Protein AF-A0A926Y6C8-F1 (afdb_monomer)

Foldseek 3Di:
DDDDDDPDDDPVVVVVVVVVVVPPDDDDDDDDDDDDDDDDPDPDPPVPDDPDPPDPPDDPVDDDDDDDDPPVVVVVVVVVQVVVCVVVVDPDTDDPVNVVVVVVVVVVVVVVVVD

Sequence (115 aa):
MTPKKDDKPSMFKSLLSQARSKDKEPQEEFTQEAAQPEGTLSDTVEHRKPGRPRGRRSNPDYTQISAYIPLDLLLEVQSELLNERKSKRQRRSTDVSSLVEQLLQKWVNERNTQE

Mean predicted aligned error: 19.03 Å

Secondary structure (DSSP, 8-state):
--PPPP-PPPHHHHHHHHHHTT--PPP------------------------S---TT--TT---------HHHHHHHHHHHHHHHHHHT-SSPPPHHHHHHHHHHHHHHHHHTT-

Structure (mmCIF, N/CA/C/O backbone):
data_AF-A0A926Y6C8-F1
#
_entry.id   AF-A0A926Y6C8-F1
#
loop_
_atom_site.group_PDB
_atom_site.id
_atom_site.type_symbol
_atom_site.label_atom_id
_atom_site.label_alt_id
_atom_site.label_comp_id
_atom_site.label_asym_id
_atom_site.label_entity_id
_atom_site.label_seq_id
_atom_site.pdbx_PDB_ins_code
_atom_site.Cartn_x
_atom_site.Cartn_y
_atom_site.Cartn_z
_atom_site.occupancy
_atom_site.B_iso_or_equiv
_atom_site.auth_seq_id
_atom_site.auth_comp_id
_atom_site.auth_asym_id
_atom_site.auth_atom_id
_atom_site.pdbx_PDB_model_num
ATOM 1 N N . MET A 1 1 ? -42.389 25.971 49.841 1.00 42.06 1 MET A N 1
ATOM 2 C CA . MET A 1 1 ? -42.812 25.550 48.488 1.00 42.06 1 MET A CA 1
ATOM 3 C C . MET A 1 1 ? -41.864 26.166 47.471 1.00 42.06 1 MET A C 1
ATOM 5 O O . MET A 1 1 ? -41.854 27.382 47.355 1.00 42.06 1 MET A O 1
ATOM 9 N N . THR A 1 2 ? -41.049 25.374 46.776 1.00 48.94 2 THR A N 1
ATOM 10 C CA . THR A 1 2 ? -40.259 25.839 45.620 1.00 48.94 2 THR A CA 1
ATOM 11 C C . THR A 1 2 ? -40.819 25.192 44.347 1.00 48.94 2 THR A C 1
ATOM 13 O O . THR A 1 2 ? -41.106 23.992 44.365 1.00 48.94 2 THR A O 1
ATOM 16 N N . PRO A 1 3 ? -41.052 25.952 43.260 1.00 53.72 3 PRO A N 1
ATOM 17 C CA . PRO A 1 3 ? -41.628 25.398 42.037 1.00 53.72 3 PRO A CA 1
ATOM 18 C C . PRO A 1 3 ? -40.598 24.565 41.253 1.00 53.72 3 PRO A C 1
ATOM 20 O O . PRO A 1 3 ? -39.416 24.906 41.186 1.00 53.72 3 PRO A O 1
ATOM 23 N N . LYS A 1 4 ? -41.070 23.451 40.676 1.00 54.47 4 LYS A N 1
ATOM 24 C CA . LYS A 1 4 ? -40.312 22.532 39.812 1.00 54.47 4 LYS A CA 1
ATOM 25 C C . LYS A 1 4 ? -39.909 23.242 38.512 1.00 54.47 4 LYS A C 1
ATOM 27 O O . LYS A 1 4 ? -40.733 23.908 37.901 1.00 54.47 4 LYS A O 1
ATOM 32 N N . LYS A 1 5 ? -38.645 23.085 38.099 1.00 56.75 5 LYS A N 1
ATOM 33 C CA . LYS A 1 5 ? -38.139 23.515 36.785 1.00 56.75 5 LYS A CA 1
ATOM 34 C C . LYS A 1 5 ? -38.767 22.647 35.695 1.00 56.75 5 LYS A C 1
ATOM 36 O O . LYS A 1 5 ? -38.645 21.429 35.753 1.00 56.75 5 LYS A O 1
ATOM 41 N N . ASP A 1 6 ? -39.388 23.289 34.714 1.00 60.12 6 ASP A N 1
ATOM 42 C CA . ASP A 1 6 ? -39.934 22.639 33.527 1.00 60.12 6 ASP A CA 1
ATOM 43 C C . ASP A 1 6 ? -38.819 22.017 32.668 1.00 60.12 6 ASP A C 1
ATOM 45 O O . ASP A 1 6 ? -37.900 22.705 32.208 1.00 60.12 6 ASP A O 1
ATOM 49 N N . ASP A 1 7 ? -38.927 20.706 32.441 1.00 64.69 7 ASP A N 1
ATOM 50 C CA . ASP A 1 7 ? -38.105 19.918 31.522 1.00 64.69 7 ASP A CA 1
ATOM 51 C C . ASP A 1 7 ? -38.395 20.329 30.071 1.00 64.69 7 ASP A C 1
ATOM 53 O O . ASP A 1 7 ? -39.226 19.742 29.374 1.00 64.69 7 ASP A O 1
ATOM 57 N N . LYS A 1 8 ? -37.691 21.350 29.577 1.00 65.56 8 LYS A N 1
ATOM 58 C CA . LYS A 1 8 ? -37.650 21.619 28.135 1.00 65.56 8 LYS A CA 1
ATOM 59 C C . LYS A 1 8 ? -36.797 20.533 27.471 1.00 65.56 8 LYS A C 1
ATOM 61 O O . LYS A 1 8 ? -35.623 20.391 27.829 1.00 65.56 8 LYS A O 1
ATOM 66 N N . PRO A 1 9 ? -37.330 19.755 26.511 1.00 66.69 9 PRO A N 1
ATOM 67 C CA . PRO A 1 9 ? -36.546 18.724 25.855 1.00 66.69 9 PRO A CA 1
ATOM 68 C C . PRO A 1 9 ? -35.395 19.372 25.083 1.00 66.69 9 PRO A C 1
ATOM 70 O O . PRO A 1 9 ? -35.594 20.258 24.256 1.00 66.69 9 PRO A O 1
ATOM 73 N N . SER A 1 10 ? -34.178 18.916 25.385 1.00 75.94 10 SER A N 1
ATOM 74 C CA . SER A 1 10 ? -32.955 19.297 24.681 1.00 75.94 10 SER A CA 1
ATOM 75 C C . SER A 1 10 ? -33.161 19.210 23.166 1.00 75.94 10 SER A C 1
ATOM 77 O O . SER A 1 10 ? -33.671 18.204 22.671 1.00 75.94 10 SER A O 1
ATOM 79 N N . MET A 1 11 ? -32.720 20.240 22.436 1.00 78.44 11 MET A N 1
ATOM 80 C CA . MET A 1 11 ? -32.757 20.338 20.965 1.00 78.44 11 MET A CA 1
ATOM 81 C C . MET A 1 11 ? -32.252 19.059 20.278 1.00 78.44 11 MET A C 1
ATOM 83 O O . MET A 1 11 ? -32.735 18.671 19.217 1.00 78.44 11 MET A O 1
ATOM 87 N N . PHE A 1 12 ? -31.329 18.355 20.934 1.00 75.19 12 PHE A N 1
ATOM 88 C CA . PHE A 1 12 ? -30.788 17.086 20.472 1.00 75.19 12 PHE A CA 1
ATOM 89 C C . PHE A 1 12 ? -31.830 15.956 20.429 1.00 75.19 12 PHE A C 1
ATOM 91 O O . PHE A 1 12 ? -31.856 15.176 19.481 1.00 75.19 12 PHE A O 1
ATOM 98 N N . LYS A 1 13 ? -32.736 15.882 21.415 1.00 76.75 13 LYS A N 1
ATOM 99 C CA . LYS A 1 13 ? -33.827 14.891 21.433 1.00 76.75 13 LYS A CA 1
ATOM 100 C C . LYS A 1 13 ? -34.826 15.134 20.299 1.00 76.75 13 LYS A C 1
ATOM 102 O O . LYS A 1 13 ? -35.331 14.166 19.741 1.00 76.75 13 LYS A O 1
ATOM 107 N N . SER A 1 14 ? -35.061 16.401 19.946 1.00 77.06 14 SER A N 1
ATOM 108 C CA . SER A 1 14 ? -35.922 16.792 18.820 1.00 77.06 14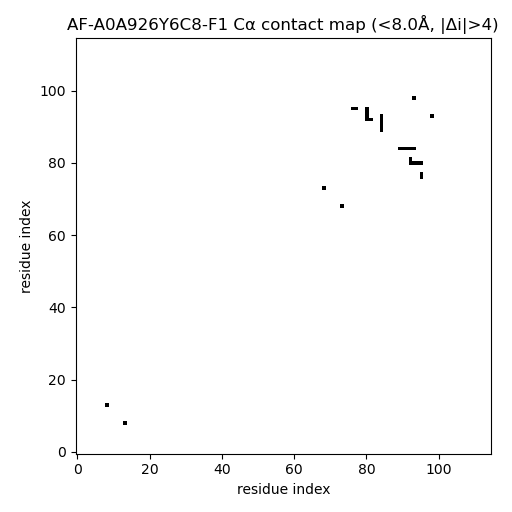 SER A CA 1
ATOM 109 C C . SER A 1 14 ? -35.326 16.374 17.469 1.00 77.06 14 SER A C 1
ATOM 111 O O . SER A 1 14 ? -36.007 15.784 16.636 1.00 77.06 14 SER A O 1
ATOM 113 N N . LEU A 1 15 ? -34.020 16.584 17.274 1.00 79.44 15 LEU A N 1
ATOM 114 C CA . LEU A 1 15 ? -33.335 16.157 16.047 1.00 79.44 15 LEU A CA 1
ATOM 115 C C . LEU A 1 15 ? -33.280 14.626 15.914 1.00 79.44 15 LEU A C 1
ATOM 117 O O . LEU A 1 15 ? -33.465 14.087 14.823 1.00 79.44 15 LEU A O 1
ATOM 121 N N . LEU A 1 16 ? -33.071 13.909 17.023 1.00 80.75 16 LEU A N 1
ATOM 122 C CA . LEU A 1 16 ? -32.978 12.447 17.012 1.00 80.75 16 LEU A CA 1
ATOM 123 C C . LEU A 1 16 ? -34.331 11.767 16.741 1.00 80.75 16 LEU A C 1
ATOM 125 O O . LEU A 1 16 ? -34.374 10.742 16.059 1.00 80.75 16 LEU A O 1
ATOM 129 N N . SER A 1 17 ? -35.441 12.324 17.240 1.00 75.38 17 SER A N 1
ATOM 130 C CA . SER A 1 17 ? -36.781 11.815 16.919 1.00 75.38 17 SER A CA 1
ATOM 131 C C . SER A 1 17 ? -37.157 12.085 15.460 1.00 75.38 17 SER A C 1
ATOM 133 O O . SER A 1 17 ? -37.767 11.232 14.813 1.00 75.38 17 SER A O 1
ATOM 135 N N . GLN A 1 18 ? -36.735 13.227 14.910 1.00 77.62 18 GLN A N 1
ATOM 136 C CA . GLN A 1 18 ? -36.970 13.579 13.512 1.00 77.62 18 GLN A CA 1
ATOM 137 C C . GLN A 1 18 ? -36.239 12.641 12.540 1.00 77.62 18 GLN A C 1
ATOM 139 O O . GLN A 1 18 ? -36.811 12.268 11.518 1.00 77.62 18 GLN A O 1
ATOM 144 N N . ALA A 1 19 ? -35.022 12.201 12.880 1.00 72.06 19 ALA A N 1
ATOM 145 C CA . ALA A 1 19 ? -34.286 11.211 12.092 1.00 72.06 19 ALA A CA 1
ATOM 146 C C . ALA A 1 19 ? -34.994 9.845 12.072 1.00 72.06 19 ALA A C 1
ATOM 148 O O . ALA A 1 19 ? -35.187 9.276 11.006 1.00 72.06 19 ALA A O 1
ATOM 149 N N . ARG A 1 20 ? -35.479 9.365 13.227 1.00 70.44 20 ARG A N 1
ATOM 150 C CA . ARG A 1 20 ? -36.190 8.072 13.322 1.00 70.44 20 ARG A CA 1
ATOM 151 C C . ARG A 1 20 ? -37.543 8.047 12.615 1.00 70.44 20 ARG A C 1
ATOM 153 O O . ARG A 1 20 ? -38.048 6.981 12.294 1.00 70.44 20 ARG A O 1
ATOM 160 N N . SER A 1 21 ? -38.150 9.212 12.406 1.00 58.62 21 SER A N 1
ATOM 161 C CA . SER A 1 21 ? -39.469 9.317 11.773 1.00 58.62 21 SER A CA 1
ATOM 162 C C . SER A 1 21 ? -39.392 9.298 10.243 1.00 58.62 21 SER A C 1
ATOM 164 O O . SER A 1 21 ? -40.431 9.250 9.588 1.00 58.62 21 SER A O 1
ATOM 166 N N . LYS A 1 22 ? -38.182 9.363 9.671 1.00 58.88 22 LYS A N 1
ATOM 167 C CA . LYS A 1 22 ? -37.967 9.436 8.222 1.00 58.88 22 LYS A CA 1
ATOM 168 C C . LYS A 1 22 ? -37.816 8.067 7.548 1.00 58.88 22 LYS A C 1
ATOM 170 O O . LYS A 1 22 ? -37.858 8.007 6.327 1.00 58.88 22 LYS A O 1
ATOM 175 N N . ASP A 1 23 ? -37.761 6.994 8.336 1.00 53.72 23 ASP A N 1
ATOM 176 C CA . ASP A 1 23 ? -37.597 5.612 7.863 1.00 53.72 23 ASP A CA 1
ATOM 177 C C . ASP A 1 23 ? -38.928 4.837 7.784 1.00 53.72 23 ASP A C 1
ATOM 179 O O . ASP A 1 23 ? -38.950 3.610 7.837 1.00 53.72 23 ASP A O 1
ATOM 183 N N . LYS A 1 24 ? -40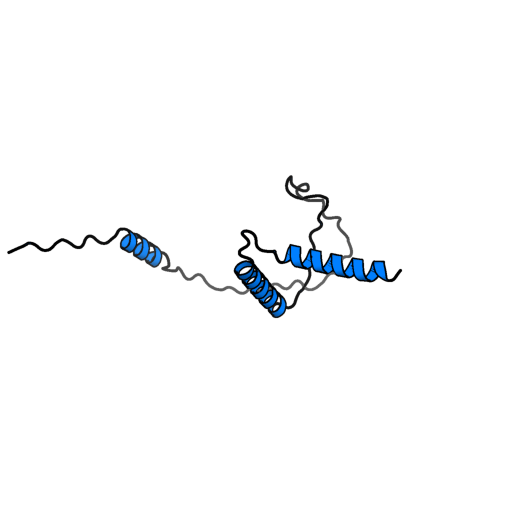.070 5.531 7.668 1.00 51.56 24 LYS A N 1
ATOM 184 C CA . LYS A 1 24 ? -41.345 4.862 7.375 1.00 51.56 24 LYS A CA 1
ATOM 185 C C . LYS A 1 24 ? -41.446 4.618 5.864 1.00 51.56 24 LYS A C 1
ATOM 187 O O . LYS A 1 24 ? -41.873 5.494 5.116 1.00 51.56 24 LYS A O 1
ATOM 192 N N . GLU A 1 25 ? -40.979 3.438 5.465 1.00 45.91 25 GLU A N 1
ATOM 193 C CA . GLU A 1 25 ? -40.962 2.867 4.112 1.00 45.91 25 GLU A CA 1
ATOM 194 C C . GLU A 1 25 ? -42.301 2.987 3.361 1.00 45.91 25 GLU A C 1
ATOM 196 O O . GLU A 1 25 ? -43.363 2.697 3.921 1.00 45.91 25 GLU A O 1
ATOM 201 N N . PRO A 1 26 ? -42.250 3.258 2.049 1.00 47.91 26 PRO A N 1
ATOM 202 C CA . PRO A 1 26 ? -43.041 2.548 1.058 1.00 47.91 26 PRO A CA 1
ATOM 203 C C . PRO A 1 26 ? -42.227 1.349 0.553 1.00 47.91 26 PRO A C 1
ATOM 205 O O . PRO A 1 26 ? -41.140 1.507 -0.001 1.00 47.91 26 PRO A O 1
ATOM 208 N N . GLN A 1 27 ? -42.757 0.148 0.776 1.00 50.12 27 GLN A N 1
ATOM 209 C CA . GLN A 1 27 ? -42.303 -1.076 0.125 1.00 50.12 27 GLN A CA 1
ATOM 210 C C . GLN A 1 27 ? -42.622 -0.986 -1.374 1.00 50.12 27 GLN A C 1
ATOM 212 O O . GLN A 1 27 ? -43.792 -0.903 -1.733 1.00 50.12 27 GLN A O 1
ATOM 217 N N . GLU A 1 28 ? -41.604 -1.044 -2.235 1.00 57.66 28 GLU A N 1
ATOM 218 C CA . GLU A 1 28 ? -41.760 -1.287 -3.674 1.00 57.66 28 GLU A CA 1
ATOM 219 C C . GLU A 1 28 ? -40.829 -2.438 -4.092 1.00 57.66 28 GLU A C 1
ATOM 221 O O . GLU A 1 28 ? -39.624 -2.295 -4.280 1.00 57.66 28 GLU A O 1
ATOM 226 N N . GLU A 1 29 ? -41.439 -3.621 -4.062 1.00 49.56 29 GLU A N 1
ATOM 227 C CA . GLU A 1 29 ? -41.321 -4.764 -4.971 1.00 49.56 29 GLU A CA 1
ATOM 228 C C . GLU A 1 29 ? -39.978 -5.031 -5.681 1.00 49.56 29 GLU A C 1
ATOM 230 O O . GLU A 1 29 ? -39.605 -4.438 -6.692 1.00 49.56 29 GLU A O 1
ATOM 235 N N . PHE A 1 30 ? -39.321 -6.090 -5.201 1.00 41.34 30 PHE A N 1
ATOM 236 C CA . PHE A 1 30 ? -38.404 -6.928 -5.966 1.00 41.34 30 PHE A CA 1
ATOM 237 C C . PHE A 1 30 ? -39.073 -7.408 -7.266 1.00 41.34 30 PHE A C 1
ATOM 239 O O . PHE A 1 30 ? -39.973 -8.243 -7.221 1.00 41.34 30 PHE A O 1
ATOM 246 N N . THR A 1 31 ? -38.564 -6.978 -8.421 1.00 37.81 31 THR A N 1
ATOM 247 C CA . THR A 1 31 ? -38.720 -7.723 -9.679 1.00 37.81 31 THR A CA 1
ATOM 248 C C . THR A 1 31 ? -37.335 -8.129 -10.166 1.00 37.81 31 THR A C 1
ATOM 250 O O . THR A 1 31 ? -36.522 -7.301 -10.571 1.00 37.81 31 THR A O 1
ATOM 253 N N . GLN A 1 32 ? -37.049 -9.426 -10.052 1.00 51.28 32 GLN A N 1
ATOM 254 C CA . GLN A 1 32 ? -35.932 -10.083 -10.717 1.00 51.28 32 GLN A CA 1
ATOM 255 C C . GLN A 1 32 ? -36.310 -10.269 -12.185 1.00 51.28 32 GLN A C 1
ATOM 257 O O . GLN A 1 32 ? -37.271 -10.974 -12.473 1.00 51.28 32 GLN A O 1
ATOM 262 N N . GLU A 1 33 ? -35.535 -9.706 -13.107 1.00 50.44 33 GLU A N 1
ATOM 263 C CA . GLU A 1 33 ? -35.568 -10.146 -14.499 1.00 50.44 33 GLU A CA 1
ATOM 264 C C . GLU A 1 33 ? -34.136 -10.326 -15.002 1.00 50.44 33 GLU A C 1
ATOM 266 O O . GLU A 1 33 ? -33.390 -9.384 -15.271 1.00 50.44 33 GLU A O 1
ATOM 271 N N . ALA A 1 34 ? -33.731 -11.593 -15.018 1.00 51.06 34 ALA A N 1
ATOM 272 C CA . ALA A 1 34 ? -32.470 -12.065 -15.547 1.00 51.06 34 A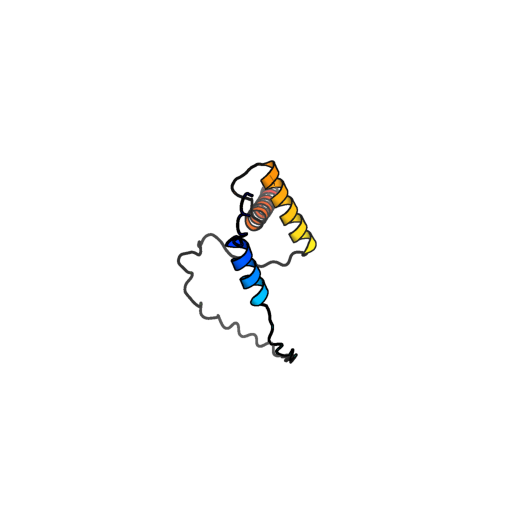LA A CA 1
ATOM 273 C C . ALA A 1 34 ? -32.538 -12.059 -17.080 1.00 51.06 34 ALA A C 1
ATOM 275 O O . ALA A 1 34 ? -33.044 -12.998 -17.688 1.00 51.06 34 ALA A O 1
ATOM 276 N N . ALA A 1 35 ? -31.990 -11.021 -17.706 1.00 49.97 35 ALA A N 1
ATOM 277 C CA . ALA A 1 35 ? -31.667 -11.041 -19.127 1.00 49.97 35 ALA A CA 1
ATOM 278 C C . ALA A 1 35 ? -30.192 -11.434 -19.294 1.00 49.97 35 ALA A C 1
ATOM 280 O O . ALA A 1 35 ? -29.288 -10.611 -19.148 1.00 49.97 35 ALA A O 1
ATOM 281 N N . GLN A 1 36 ? -29.950 -12.715 -19.577 1.00 51.88 36 GLN A N 1
ATOM 282 C CA . GLN A 1 36 ? -28.694 -13.155 -20.184 1.00 51.88 36 GLN A CA 1
ATOM 283 C C . GLN A 1 36 ? -28.599 -12.576 -21.603 1.00 51.88 36 GLN A C 1
ATOM 285 O O . GLN A 1 36 ? -29.592 -12.615 -22.332 1.00 51.88 36 GLN A O 1
ATOM 290 N N . PRO A 1 37 ? -27.414 -12.146 -22.052 1.00 55.62 37 PRO A N 1
ATOM 291 C CA . PRO A 1 37 ? -27.081 -12.250 -23.461 1.00 55.62 37 PRO A CA 1
ATOM 292 C C . PRO A 1 37 ? -25.992 -13.308 -23.642 1.00 55.62 37 PRO A C 1
ATOM 294 O O . PRO A 1 37 ? -24.805 -13.062 -23.424 1.00 55.62 37 PRO A O 1
ATOM 297 N N . GLU A 1 38 ? -26.419 -14.501 -24.053 1.00 47.41 38 GLU A N 1
ATOM 298 C CA . GLU A 1 38 ? -25.549 -15.465 -24.717 1.00 47.41 38 GLU A CA 1
ATOM 299 C C . GLU A 1 38 ? -25.081 -14.897 -26.068 1.00 47.41 38 GLU A C 1
ATOM 301 O O . GLU A 1 38 ? -25.890 -14.495 -26.900 1.00 47.41 38 GLU A O 1
ATOM 306 N N . GLY A 1 39 ? -23.762 -14.909 -26.274 1.00 48.75 39 GLY A N 1
ATOM 307 C CA . GLY A 1 39 ? -23.117 -15.160 -27.563 1.00 48.75 39 GLY A CA 1
ATOM 308 C C . GLY A 1 39 ? -23.227 -14.107 -28.672 1.00 48.75 39 GLY A C 1
ATOM 309 O O . GLY A 1 39 ? -24.154 -14.108 -29.471 1.00 48.75 39 GLY A O 1
ATOM 310 N N . THR A 1 40 ? -22.145 -13.352 -28.874 1.00 43.62 40 THR A N 1
ATOM 311 C CA . THR A 1 40 ? -21.379 -13.397 -30.138 1.00 43.62 40 THR A CA 1
ATOM 312 C C . THR A 1 40 ? -20.028 -12.706 -29.941 1.00 43.62 40 THR A C 1
ATOM 314 O O . THR A 1 40 ? -19.945 -11.523 -29.625 1.00 43.62 40 THR A O 1
ATOM 317 N N . LEU A 1 41 ? -18.948 -13.472 -30.106 1.00 56.38 41 LEU A N 1
ATOM 318 C CA . LEU A 1 41 ? -17.580 -12.969 -30.197 1.00 56.38 41 LEU A CA 1
ATOM 319 C C . LEU A 1 41 ? -17.415 -12.307 -31.569 1.00 56.38 41 LEU A C 1
ATOM 321 O O . LEU A 1 41 ? -17.075 -12.969 -32.546 1.00 56.38 41 LEU A O 1
ATOM 325 N N . SER A 1 42 ? -17.695 -11.010 -31.660 1.00 47.34 42 SER A N 1
ATOM 326 C CA . SER A 1 42 ? -17.215 -10.190 -32.769 1.00 47.34 42 SER A CA 1
ATOM 327 C C . SER A 1 42 ? -15.919 -9.511 -32.335 1.00 47.34 42 SER A C 1
ATOM 329 O O . SER A 1 42 ? -15.947 -8.503 -31.623 1.00 47.34 42 SER A O 1
ATOM 331 N N . ASP A 1 43 ? -14.792 -10.073 -32.776 1.00 55.59 43 ASP A N 1
ATOM 332 C CA . ASP A 1 43 ? -13.485 -9.412 -32.831 1.00 55.59 43 ASP A CA 1
ATOM 333 C C . ASP A 1 43 ? -13.556 -8.228 -33.803 1.00 55.59 43 ASP A C 1
ATOM 335 O O . ASP A 1 43 ? -13.071 -8.240 -34.932 1.00 55.59 43 ASP A O 1
ATOM 339 N N . THR A 1 44 ? -14.189 -7.162 -33.348 1.00 52.72 44 THR A N 1
ATOM 340 C CA . THR A 1 44 ? -13.911 -5.815 -33.809 1.00 52.72 44 THR A CA 1
ATOM 341 C C . THR A 1 44 ? -13.427 -5.089 -32.580 1.00 52.72 44 THR A C 1
ATOM 343 O O . THR A 1 44 ? -14.219 -4.713 -31.715 1.00 52.72 44 THR A O 1
ATOM 346 N N . VAL A 1 45 ? -12.109 -4.906 -32.490 1.00 61.94 45 VAL A N 1
ATOM 347 C CA . VAL A 1 45 ? -11.516 -3.885 -31.630 1.00 61.94 45 VAL A CA 1
ATOM 348 C C . VAL A 1 45 ? -11.993 -2.546 -32.189 1.00 61.94 45 VAL A C 1
ATOM 350 O O . VAL A 1 45 ? -11.288 -1.855 -32.920 1.00 61.94 45 VAL A O 1
ATOM 353 N N . GLU A 1 46 ? -13.242 -2.188 -31.893 1.00 61.72 46 GLU A N 1
ATOM 354 C CA . GLU A 1 46 ? -13.666 -0.807 -31.936 1.00 61.72 46 GLU A CA 1
ATOM 355 C C . GLU A 1 46 ? -12.735 -0.096 -30.966 1.00 61.72 46 GLU A C 1
ATOM 357 O O . GLU A 1 46 ? -12.833 -0.243 -29.743 1.00 61.72 46 GLU A O 1
ATOM 362 N N . HIS A 1 47 ? -11.778 0.645 -31.523 1.00 65.56 47 HIS A N 1
ATOM 363 C CA . HIS A 1 47 ? -11.065 1.673 -30.796 1.00 65.56 47 HIS A CA 1
ATOM 364 C C . HIS A 1 47 ? -12.132 2.602 -30.232 1.00 65.56 47 HIS A C 1
ATOM 366 O O . HIS A 1 47 ? -12.612 3.505 -30.921 1.00 65.56 47 HIS A O 1
ATOM 372 N N . ARG A 1 48 ? -12.555 2.330 -28.990 1.00 68.69 48 ARG A N 1
ATOM 373 C CA . ARG A 1 48 ? -13.477 3.178 -28.250 1.00 68.69 48 ARG A CA 1
ATOM 374 C C . ARG A 1 48 ? -12.897 4.571 -28.363 1.00 68.69 48 ARG A C 1
ATOM 376 O O . ARG A 1 48 ? -11.794 4.815 -27.868 1.00 68.69 48 ARG A O 1
ATOM 383 N N . LYS A 1 49 ? -13.605 5.447 -29.084 1.00 68.44 49 LYS A N 1
ATOM 384 C CA . LYS A 1 49 ? -13.214 6.848 -29.224 1.00 68.44 49 LYS A CA 1
ATOM 385 C C . LYS A 1 49 ? -12.893 7.314 -27.813 1.00 68.44 49 LYS A C 1
ATOM 387 O O . LYS A 1 49 ? -13.733 7.072 -26.936 1.00 68.44 49 LYS A O 1
ATOM 392 N N . PRO A 1 50 ? -11.697 7.871 -27.554 1.00 67.31 50 PRO A N 1
ATOM 393 C CA . PRO A 1 50 ? -11.390 8.333 -26.219 1.00 67.31 50 PRO A CA 1
ATOM 394 C C . PRO A 1 50 ? -12.539 9.256 -25.838 1.00 67.31 50 PRO A C 1
ATOM 396 O O . PRO A 1 50 ? -12.827 10.230 -26.537 1.00 67.31 50 PRO A O 1
ATOM 399 N N . GLY A 1 51 ? -13.271 8.867 -24.791 1.00 75.81 51 GLY A N 1
ATOM 400 C CA . GLY A 1 51 ? -14.264 9.736 -24.186 1.00 75.81 51 GLY A CA 1
ATOM 401 C C . GLY A 1 51 ? -13.563 10.992 -23.667 1.00 75.81 51 GLY A C 1
ATOM 402 O O . GLY A 1 51 ? -12.428 11.288 -24.029 1.00 75.81 51 GLY A O 1
ATOM 403 N N . ARG A 1 52 ? -14.227 11.743 -22.792 1.00 71.12 52 ARG A N 1
ATOM 404 C CA . ARG A 1 52 ? -13.693 12.953 -22.142 1.00 71.12 52 ARG A CA 1
ATOM 405 C C . ARG A 1 52 ? -12.145 12.969 -22.051 1.00 71.12 52 ARG A C 1
ATOM 407 O O . ARG A 1 52 ? -11.589 12.060 -21.426 1.00 71.12 52 ARG A O 1
ATOM 414 N N . PRO A 1 53 ? -11.463 13.976 -22.639 1.00 72.25 53 PRO A N 1
ATOM 415 C CA . PRO A 1 53 ? -10.004 14.045 -22.630 1.00 72.25 53 PRO A CA 1
ATOM 416 C C . PRO A 1 53 ? -9.497 13.889 -21.201 1.00 72.25 53 PRO A C 1
ATOM 418 O O . PRO A 1 53 ? -10.143 14.390 -20.272 1.00 72.25 53 PRO A O 1
ATOM 421 N N . ARG A 1 54 ? -8.374 13.170 -21.046 1.00 66.62 54 ARG A N 1
ATOM 422 C CA . ARG A 1 54 ? -7.710 12.919 -19.759 1.00 66.62 54 ARG A CA 1
ATOM 423 C C . ARG A 1 54 ? -7.737 14.212 -18.943 1.00 66.62 54 ARG A C 1
ATOM 425 O O . ARG A 1 54 ? -7.145 15.218 -19.324 1.00 66.62 54 ARG A O 1
ATOM 432 N N . GLY A 1 55 ? -8.586 14.222 -17.915 1.00 71.88 55 GLY A N 1
ATOM 433 C CA . GLY A 1 55 ? -8.933 15.451 -17.216 1.00 71.88 55 GLY A CA 1
ATOM 434 C C . GLY A 1 55 ? -7.709 16.042 -16.524 1.00 71.88 55 GLY A C 1
ATOM 435 O O . GLY A 1 55 ? -6.752 15.337 -16.230 1.00 71.88 55 GLY A O 1
ATOM 436 N N . ARG A 1 56 ? -7.786 17.323 -16.152 1.00 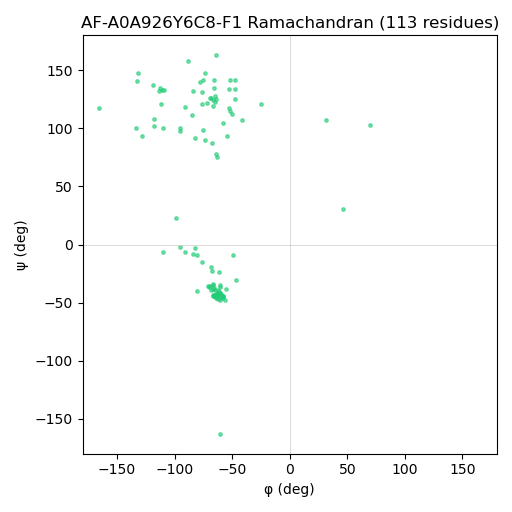60.69 56 ARG A N 1
ATOM 437 C CA . ARG A 1 56 ? -6.750 18.103 -15.437 1.00 60.69 56 ARG A CA 1
ATOM 438 C C . ARG A 1 56 ? -6.148 17.436 -14.174 1.00 60.69 56 ARG A C 1
ATOM 440 O O . ARG A 1 56 ? -5.209 17.970 -13.602 1.00 60.69 56 ARG A O 1
ATOM 447 N N . ARG A 1 57 ? -6.700 16.311 -13.705 1.00 64.75 57 ARG A N 1
ATOM 448 C CA . ARG A 1 57 ? -6.293 15.575 -12.497 1.00 64.75 57 ARG A CA 1
ATOM 449 C C . ARG A 1 57 ? -5.620 14.221 -12.767 1.00 64.75 57 ARG A C 1
ATOM 451 O O . ARG A 1 57 ? -5.173 13.605 -11.809 1.00 64.75 57 ARG A O 1
ATOM 458 N N . SER A 1 58 ? -5.557 13.735 -14.010 1.00 72.94 58 SER A N 1
ATOM 459 C CA . SER A 1 58 ? -4.811 12.507 -14.322 1.00 72.94 58 SER A CA 1
ATOM 460 C C . SER A 1 58 ? -3.340 12.847 -14.548 1.00 72.94 58 SER A C 1
ATOM 462 O O . SER A 1 58 ? -3.020 13.513 -15.533 1.00 72.94 58 SER A O 1
ATOM 464 N N . ASN A 1 59 ? -2.464 12.412 -13.643 1.00 79.50 59 ASN A N 1
ATOM 465 C CA . ASN A 1 59 ? -1.019 12.524 -13.829 1.00 79.50 59 ASN A CA 1
ATOM 466 C C . ASN A 1 59 ? -0.581 11.567 -14.965 1.00 79.50 59 ASN A C 1
ATOM 468 O O . ASN A 1 59 ? -0.930 10.387 -14.886 1.00 79.50 59 ASN A O 1
ATOM 472 N N . PRO A 1 60 ? 0.123 12.036 -16.018 1.00 83.44 60 PRO A N 1
ATOM 473 C CA . PRO A 1 60 ? 0.605 11.173 -17.100 1.00 83.44 60 PRO A CA 1
ATOM 474 C C . PRO A 1 60 ? 1.579 10.079 -16.642 1.00 83.44 60 PRO A C 1
ATOM 476 O O . PRO A 1 60 ? 1.644 9.048 -17.308 1.00 83.44 60 PRO A O 1
ATOM 479 N N . ASP A 1 61 ? 2.265 10.267 -15.513 1.00 88.81 61 ASP A N 1
ATOM 480 C CA . ASP A 1 61 ? 3.267 9.321 -15.001 1.00 88.81 61 ASP A CA 1
ATOM 481 C C . ASP A 1 61 ? 2.639 8.075 -14.357 1.00 88.81 61 ASP A C 1
ATOM 483 O O . ASP A 1 61 ? 3.314 7.072 -14.136 1.00 88.81 61 ASP A O 1
ATOM 487 N N . TYR A 1 62 ? 1.337 8.119 -14.058 1.00 86.44 62 TYR A N 1
ATOM 488 C CA . TYR A 1 62 ? 0.627 7.034 -13.388 1.00 86.44 62 TYR A CA 1
ATOM 489 C C . TYR A 1 62 ? -0.386 6.375 -14.320 1.00 86.44 62 TYR A C 1
ATOM 491 O O . TYR A 1 62 ? -1.190 7.032 -14.987 1.00 86.44 62 TYR A O 1
ATOM 499 N N . THR A 1 63 ? -0.391 5.042 -14.309 1.00 89.06 63 THR A N 1
ATOM 500 C CA . THR A 1 63 ? -1.390 4.224 -15.002 1.00 89.06 63 THR A CA 1
ATOM 501 C C . THR A 1 63 ? -2.238 3.477 -13.980 1.00 89.06 63 THR A C 1
ATOM 503 O O . THR A 1 63 ? -1.713 2.876 -13.047 1.00 89.06 63 THR A O 1
ATOM 506 N N . GLN A 1 64 ? -3.562 3.520 -14.144 1.00 89.62 64 GLN A N 1
ATOM 507 C CA . GLN A 1 64 ? -4.481 2.771 -13.294 1.00 89.62 64 GLN A CA 1
ATOM 508 C C . GLN A 1 64 ? -4.479 1.294 -13.694 1.00 89.62 64 GLN A C 1
ATOM 510 O O . GLN A 1 64 ? -4.645 0.968 -14.868 1.00 89.62 64 GLN A O 1
ATOM 515 N N . ILE A 1 65 ? -4.344 0.415 -12.703 1.00 89.94 65 ILE A N 1
ATOM 516 C CA . ILE A 1 65 ? -4.387 -1.038 -12.870 1.00 89.94 65 ILE A CA 1
ATOM 517 C C . ILE A 1 65 ? -5.564 -1.579 -12.056 1.00 89.94 65 ILE A C 1
ATOM 519 O O . ILE A 1 65 ? -5.796 -1.151 -10.926 1.00 89.94 65 ILE A O 1
ATOM 523 N N . SER A 1 66 ? -6.309 -2.520 -12.633 1.00 92.88 66 SER A N 1
ATOM 524 C CA . SER A 1 66 ? -7.334 -3.308 -11.947 1.00 92.88 66 SER A CA 1
ATOM 525 C C . SER A 1 66 ? -6.864 -4.755 -11.854 1.00 92.88 66 SER A C 1
ATOM 527 O O . SER A 1 66 ? -6.623 -5.381 -12.885 1.00 92.88 66 SER A O 1
ATOM 529 N N . ALA A 1 67 ? -6.739 -5.282 -10.639 1.00 92.12 67 ALA A N 1
ATOM 530 C CA . ALA A 1 67 ? -6.301 -6.649 -10.387 1.00 92.12 67 ALA A CA 1
ATOM 531 C C . ALA A 1 67 ? -7.240 -7.332 -9.391 1.00 92.12 67 ALA A C 1
ATOM 533 O O . ALA A 1 67 ? -7.780 -6.686 -8.492 1.00 92.12 67 ALA A O 1
ATOM 534 N N . TYR A 1 68 ? -7.416 -8.641 -9.552 1.00 95.81 68 TYR A N 1
ATOM 535 C CA . TYR A 1 68 ? -8.150 -9.457 -8.596 1.00 95.81 68 TYR A CA 1
ATOM 536 C C . TYR A 1 68 ? -7.228 -9.869 -7.453 1.00 95.81 68 TYR A C 1
ATOM 538 O O . TYR A 1 68 ? -6.116 -10.342 -7.677 1.00 95.81 68 TYR A O 1
ATOM 546 N N . ILE A 1 69 ? -7.709 -9.687 -6.229 1.00 94.62 69 ILE A N 1
ATOM 547 C CA . ILE A 1 69 ? -7.020 -10.061 -4.995 1.00 94.62 69 ILE A CA 1
ATOM 548 C C . ILE A 1 69 ? -8.047 -10.796 -4.126 1.00 94.62 69 ILE A C 1
ATOM 550 O O . ILE A 1 69 ? -9.212 -10.383 -4.116 1.00 94.62 69 ILE A O 1
ATOM 554 N N . PRO A 1 70 ? -7.663 -11.868 -3.409 1.00 97.62 70 PRO A N 1
ATOM 555 C CA . PRO A 1 70 ? -8.542 -12.493 -2.430 1.00 97.62 70 PRO A CA 1
ATOM 556 C C . PRO A 1 70 ? -9.079 -11.462 -1.431 1.00 97.62 70 PRO A C 1
ATOM 558 O O . PRO A 1 70 ? -8.319 -10.644 -0.908 1.00 97.62 70 PRO A O 1
ATOM 561 N N . LEU A 1 71 ? -10.387 -11.500 -1.170 1.00 96.31 71 LEU A N 1
ATOM 562 C CA . LEU A 1 71 ? -11.042 -10.524 -0.298 1.00 96.31 71 LEU A CA 1
ATOM 563 C C . LEU A 1 71 ? -10.457 -10.554 1.117 1.00 96.31 71 LEU A C 1
ATOM 565 O O . LEU A 1 71 ? -10.149 -9.501 1.669 1.00 96.31 71 LEU A O 1
ATOM 569 N N . ASP A 1 72 ? -10.249 -11.750 1.663 1.00 97.56 72 ASP A N 1
ATOM 570 C CA . ASP A 1 72 ? -9.725 -11.937 3.018 1.00 97.56 72 ASP A CA 1
ATOM 571 C C . ASP A 1 72 ? -8.341 -11.297 3.174 1.00 97.56 72 ASP A C 1
ATOM 573 O O . ASP A 1 72 ? -8.099 -10.558 4.126 1.00 97.56 72 ASP A O 1
ATOM 577 N N . LEU A 1 73 ? -7.477 -11.479 2.170 1.00 96.38 73 LEU A N 1
ATOM 578 C CA . LEU A 1 73 ? -6.153 -10.863 2.131 1.00 96.38 73 LEU A CA 1
ATOM 579 C C . LEU A 1 73 ? -6.248 -9.333 2.101 1.00 96.38 73 LEU A C 1
ATOM 581 O O . LEU A 1 73 ? -5.511 -8.649 2.807 1.00 96.38 73 LEU A O 1
ATOM 585 N N . LEU A 1 74 ? -7.155 -8.775 1.293 1.00 94.81 74 LEU A N 1
ATOM 586 C CA . LEU A 1 74 ? -7.345 -7.326 1.226 1.00 94.81 74 LEU A CA 1
ATOM 587 C C . LEU A 1 74 ? -7.798 -6.754 2.578 1.00 94.81 74 LEU A C 1
ATOM 589 O O . LEU A 1 74 ? -7.311 -5.698 2.986 1.00 94.81 74 LEU A O 1
ATOM 593 N N . LEU A 1 75 ? -8.713 -7.439 3.267 1.00 96.00 75 LEU A N 1
ATOM 594 C CA . LEU A 1 75 ? -9.204 -7.024 4.583 1.00 96.00 75 LEU A CA 1
ATOM 595 C C . LEU A 1 75 ? -8.101 -7.086 5.643 1.00 96.00 75 LEU A C 1
ATOM 597 O O . LEU A 1 75 ? -7.941 -6.141 6.419 1.00 96.00 75 LEU A O 1
ATOM 601 N N . GLU A 1 76 ? -7.312 -8.158 5.643 1.00 96.69 76 GLU A N 1
ATOM 602 C CA . GLU A 1 76 ? -6.176 -8.320 6.549 1.00 96.69 76 GLU A CA 1
ATOM 603 C C . GLU A 1 76 ? -5.143 -7.206 6.336 1.00 96.69 76 GLU A C 1
ATOM 605 O O . GLU A 1 76 ? -4.786 -6.504 7.285 1.00 96.69 76 GLU A O 1
ATOM 610 N N . VAL A 1 77 ? -4.768 -6.931 5.083 1.00 95.25 77 VAL A N 1
ATOM 611 C CA . VAL A 1 77 ? -3.850 -5.835 4.730 1.00 95.25 77 VAL A CA 1
ATOM 612 C C . VAL A 1 77 ? -4.381 -4.479 5.197 1.00 95.25 77 VAL A C 1
ATOM 614 O O . VAL A 1 77 ? -3.634 -3.680 5.762 1.00 95.25 77 VAL A O 1
ATOM 617 N N . GLN A 1 78 ? -5.671 -4.195 4.999 1.00 93.88 78 GLN A N 1
ATOM 618 C CA . GLN A 1 78 ? -6.270 -2.948 5.484 1.00 93.88 78 GLN A CA 1
ATOM 619 C C . GLN A 1 78 ? -6.212 -2.842 7.012 1.00 93.88 78 GLN A C 1
ATOM 621 O O . GLN A 1 78 ? -5.945 -1.759 7.542 1.00 93.88 78 GLN A O 1
ATOM 626 N N . SER A 1 79 ? -6.438 -3.949 7.720 1.00 93.88 79 SER A N 1
ATOM 627 C CA . SER A 1 79 ? -6.359 -3.984 9.180 1.00 93.88 79 SER A CA 1
ATOM 628 C C . SER A 1 79 ? -4.939 -3.692 9.681 1.00 93.88 79 SER A C 1
ATOM 630 O O . SER A 1 79 ? -4.763 -2.863 10.579 1.00 93.88 79 SER A O 1
ATOM 632 N N . GLU A 1 80 ? -3.926 -4.267 9.031 1.00 94.25 80 GLU A N 1
ATOM 633 C CA . GLU A 1 80 ? -2.516 -4.049 9.356 1.00 94.25 80 GLU A CA 1
ATOM 634 C C . GLU A 1 80 ? -2.086 -2.603 9.088 1.00 94.25 80 GLU A C 1
ATOM 636 O O . GLU A 1 80 ? -1.494 -1.960 9.958 1.00 94.25 80 GLU A O 1
ATOM 641 N N . LEU A 1 81 ? -2.482 -2.021 7.951 1.00 92.25 81 LEU A N 1
ATOM 642 C CA . LEU A 1 81 ? -2.204 -0.612 7.636 1.00 92.25 81 LEU A CA 1
ATOM 643 C C . LEU A 1 81 ? -2.830 0.351 8.662 1.00 92.25 81 LEU A C 1
ATOM 645 O O . LEU A 1 81 ? -2.237 1.374 9.030 1.00 92.25 81 LEU A O 1
ATOM 649 N N . LEU A 1 82 ? -4.024 0.030 9.172 1.00 90.50 82 LEU A N 1
ATOM 650 C CA . LEU A 1 82 ? -4.661 0.804 10.240 1.00 90.50 82 LEU A CA 1
ATOM 651 C C . LEU A 1 82 ? -3.913 0.675 11.572 1.00 90.50 82 LEU A C 1
ATOM 653 O O . LEU A 1 82 ? -3.782 1.670 12.297 1.00 90.50 82 LEU A O 1
ATOM 657 N N . ASN A 1 83 ? -3.423 -0.519 11.901 1.00 90.75 83 ASN A N 1
ATOM 658 C CA . ASN A 1 83 ? -2.634 -0.757 13.107 1.00 90.75 83 ASN A CA 1
ATOM 659 C C . ASN A 1 83 ? -1.285 -0.033 13.038 1.00 90.75 83 ASN A C 1
ATOM 661 O O . ASN A 1 83 ? -0.909 0.665 13.983 1.00 90.75 83 ASN A O 1
ATOM 665 N N . GLU A 1 84 ? -0.605 -0.096 11.896 1.00 88.75 84 GLU A N 1
ATOM 666 C CA . GLU A 1 84 ? 0.649 0.611 11.648 1.00 88.75 84 GLU A CA 1
ATOM 667 C C . GLU A 1 84 ? 0.487 2.126 11.828 1.00 88.75 84 GLU A C 1
ATOM 669 O O . GLU A 1 84 ? 1.296 2.766 12.508 1.00 88.75 84 GLU A O 1
ATOM 674 N N . ARG A 1 85 ? -0.601 2.705 11.301 1.00 86.00 85 ARG A N 1
ATOM 675 C CA . ARG A 1 85 ? -0.914 4.131 11.477 1.00 86.00 85 ARG A CA 1
ATOM 676 C C . ARG A 1 85 ? -1.027 4.513 12.954 1.00 86.00 85 ARG A C 1
ATOM 678 O O . ARG A 1 85 ? -0.494 5.551 13.360 1.00 86.00 85 ARG A O 1
ATOM 685 N N . LYS A 1 86 ? -1.729 3.698 13.750 1.00 85.31 86 LYS A N 1
ATOM 686 C CA . LYS A 1 86 ? -1.890 3.924 15.198 1.00 85.31 86 LYS A CA 1
ATOM 687 C C . LYS A 1 86 ? -0.537 3.868 15.902 1.00 85.31 86 LYS A C 1
ATOM 689 O O . LYS A 1 86 ? -0.223 4.770 16.680 1.00 85.31 86 LYS A O 1
ATOM 694 N N . SER A 1 87 ? 0.275 2.867 15.574 1.00 85.75 87 SER A N 1
ATOM 695 C CA . SER A 1 87 ? 1.602 2.659 16.157 1.00 85.75 87 SER A CA 1
ATOM 696 C C . SER A 1 87 ? 2.572 3.793 15.819 1.00 85.75 87 SER A C 1
ATOM 698 O O . SER A 1 87 ? 3.236 4.324 16.707 1.00 85.75 87 SER A O 1
ATOM 700 N N . LYS A 1 88 ? 2.615 4.233 14.556 1.00 85.00 88 LYS A N 1
ATOM 701 C CA . LYS A 1 88 ? 3.540 5.281 14.087 1.00 85.00 88 LYS A CA 1
ATOM 702 C C . LYS A 1 88 ? 3.053 6.711 14.366 1.00 85.00 88 LYS A C 1
ATOM 704 O O . LYS A 1 88 ? 3.770 7.660 14.055 1.00 85.00 88 LYS A O 1
ATOM 709 N N . ARG A 1 89 ? 1.845 6.891 14.929 1.00 80.19 89 ARG A N 1
ATOM 710 C CA . ARG A 1 89 ? 1.182 8.196 15.170 1.00 80.19 89 ARG A CA 1
ATOM 711 C C . ARG A 1 89 ? 1.230 9.139 13.957 1.00 80.19 89 ARG A C 1
ATOM 713 O O . ARG A 1 89 ? 1.279 10.362 14.100 1.00 80.19 89 ARG A O 1
ATOM 720 N N . GLN A 1 90 ? 1.232 8.582 12.748 1.00 78.56 90 GLN A N 1
ATOM 721 C CA . GLN A 1 90 ? 1.345 9.367 11.526 1.00 78.56 90 GLN A CA 1
ATOM 722 C C . GLN A 1 90 ? 0.006 10.024 11.182 1.00 78.56 90 GLN A C 1
ATO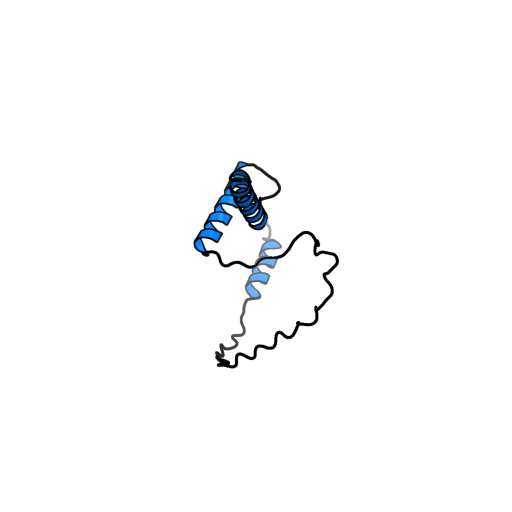M 724 O O . GLN A 1 90 ? -1.068 9.427 11.303 1.00 78.56 90 GLN A O 1
ATOM 729 N N . ARG A 1 91 ? 0.069 11.280 10.718 1.00 74.12 91 ARG A N 1
ATOM 730 C CA . ARG A 1 91 ? -1.124 12.008 10.257 1.00 74.12 91 ARG A CA 1
ATOM 731 C C . ARG A 1 91 ? -1.721 11.396 8.988 1.00 74.12 91 ARG A C 1
ATOM 733 O O . ARG A 1 91 ? -2.941 11.423 8.842 1.00 74.12 91 ARG A O 1
AT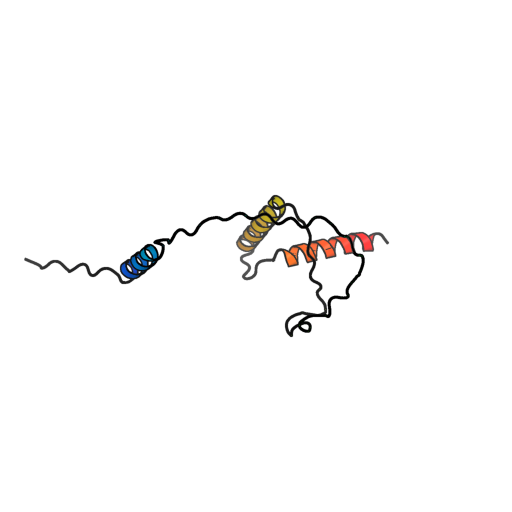OM 740 N N . ARG A 1 92 ? -0.884 10.849 8.102 1.00 75.62 92 ARG A N 1
ATOM 741 C CA . ARG A 1 92 ? -1.300 10.168 6.869 1.00 75.62 92 ARG A CA 1
ATOM 742 C C . ARG A 1 92 ? -1.060 8.670 7.006 1.00 75.62 92 ARG A C 1
ATOM 744 O O . ARG A 1 92 ? -0.006 8.277 7.494 1.00 75.62 92 ARG A O 1
ATOM 751 N N . SER A 1 93 ? -2.055 7.874 6.631 1.00 73.12 93 SER A N 1
ATOM 752 C CA . SER A 1 93 ? -1.898 6.433 6.452 1.00 73.12 93 SER A CA 1
ATOM 753 C C . SER A 1 93 ? -1.117 6.160 5.177 1.00 73.12 93 SER A C 1
ATOM 755 O O . SER A 1 93 ? -1.246 6.901 4.203 1.00 73.12 93 SER A O 1
ATOM 757 N N . THR A 1 94 ? -0.344 5.081 5.183 1.00 84.75 94 THR A N 1
ATOM 758 C CA . THR A 1 94 ? 0.017 4.406 3.940 1.00 84.75 94 THR A CA 1
ATOM 759 C C . THR A 1 94 ? -1.261 3.804 3.368 1.00 84.75 94 THR A C 1
ATOM 761 O O . THR A 1 94 ? -1.964 3.065 4.060 1.00 84.75 94 THR A O 1
ATOM 764 N N . ASP A 1 95 ? -1.584 4.152 2.129 1.00 90.56 95 ASP A N 1
ATOM 765 C CA . ASP A 1 95 ? -2.746 3.604 1.437 1.00 90.56 95 ASP A CA 1
ATOM 766 C C . ASP A 1 95 ? -2.356 2.311 0.709 1.00 90.56 95 ASP A C 1
ATOM 768 O O . ASP A 1 95 ? -1.189 2.101 0.367 1.00 90.56 95 ASP A O 1
ATOM 772 N N . VAL A 1 96 ? -3.340 1.451 0.425 1.00 91.62 96 VAL A N 1
ATOM 773 C CA . VAL A 1 96 ? -3.112 0.157 -0.247 1.00 91.62 96 VAL A CA 1
ATOM 774 C C . VAL A 1 96 ? -2.373 0.333 -1.579 1.00 91.62 96 VAL A C 1
ATOM 776 O O . VAL A 1 96 ? -1.483 -0.449 -1.892 1.00 91.62 96 VAL A O 1
ATOM 779 N N . SER A 1 97 ? -2.678 1.387 -2.342 1.00 91.50 97 SER A N 1
ATOM 780 C CA . SER A 1 97 ? -1.981 1.691 -3.598 1.00 91.50 97 SER A CA 1
ATOM 781 C C . SER A 1 97 ? -0.484 1.939 -3.403 1.00 91.50 97 SER A C 1
ATOM 783 O O . SER A 1 97 ? 0.316 1.434 -4.184 1.00 91.50 97 SER A O 1
ATOM 785 N N . SER A 1 98 ? -0.098 2.662 -2.348 1.00 91.94 98 SER A N 1
ATOM 786 C CA . SER A 1 98 ? 1.309 2.929 -2.032 1.00 91.94 98 SER A CA 1
ATOM 787 C C . SER A 1 98 ? 2.028 1.666 -1.556 1.00 91.94 98 SER A C 1
ATOM 789 O O . SER A 1 98 ? 3.184 1.448 -1.913 1.00 91.94 98 SER A O 1
ATOM 791 N N . LEU A 1 99 ? 1.340 0.797 -0.806 1.00 94.06 99 LEU A N 1
ATOM 792 C CA . LEU A 1 99 ? 1.884 -0.508 -0.429 1.00 94.06 99 LEU A CA 1
ATOM 793 C C . LEU A 1 99 ? 2.159 -1.373 -1.668 1.00 94.06 99 LEU A C 1
ATOM 795 O O . LEU A 1 99 ? 3.241 -1.941 -1.797 1.00 94.06 99 LEU A O 1
ATOM 799 N N . VAL A 1 100 ? 1.204 -1.445 -2.598 1.00 94.25 100 VAL A N 1
ATOM 800 C CA . VAL A 1 100 ? 1.367 -2.202 -3.849 1.00 94.25 100 VAL A CA 1
ATOM 801 C C . VAL A 1 100 ? 2.515 -1.636 -4.688 1.00 94.25 100 VAL A C 1
ATOM 803 O O . VAL A 1 100 ? 3.333 -2.406 -5.183 1.00 94.25 100 VAL A O 1
ATOM 806 N N . GLU A 1 101 ? 2.628 -0.312 -4.803 1.00 93.62 101 GLU A N 1
ATOM 807 C CA . GLU A 1 101 ? 3.743 0.351 -5.493 1.00 93.62 101 GLU A CA 1
ATOM 808 C C . GLU A 1 101 ? 5.105 -0.053 -4.904 1.00 93.62 101 GLU A C 1
ATOM 810 O O . GLU A 1 101 ? 5.996 -0.470 -5.645 1.00 93.62 101 GLU A O 1
ATOM 815 N N . GLN A 1 102 ? 5.250 -0.024 -3.574 1.00 94.62 102 GLN A N 1
ATOM 816 C CA . GLN A 1 102 ? 6.485 -0.433 -2.894 1.00 94.62 102 GLN A CA 1
ATOM 817 C C . GLN A 1 102 ? 6.823 -1.910 -3.127 1.00 94.62 102 GLN A C 1
ATOM 819 O O . GLN A 1 102 ? 7.986 -2.248 -3.356 1.00 94.62 102 GLN A O 1
ATOM 824 N N . LEU A 1 103 ? 5.821 -2.795 -3.089 1.00 94.81 103 LEU A N 1
ATOM 825 C CA . LEU A 1 103 ? 6.011 -4.225 -3.349 1.00 94.81 103 LEU A CA 1
ATOM 826 C C . LEU A 1 103 ? 6.462 -4.482 -4.791 1.00 94.81 103 LEU A C 1
ATOM 828 O O . LEU A 1 103 ? 7.394 -5.257 -5.007 1.00 94.81 103 LEU A O 1
ATOM 832 N N . LEU A 1 104 ? 5.851 -3.804 -5.766 1.00 94.88 104 LEU A N 1
ATOM 833 C CA . LEU A 1 104 ? 6.245 -3.901 -7.173 1.00 94.88 104 LEU A CA 1
ATOM 834 C C . LEU A 1 104 ? 7.663 -3.370 -7.395 1.00 94.88 104 LEU A C 1
ATOM 836 O O . LEU A 1 104 ? 8.461 -4.01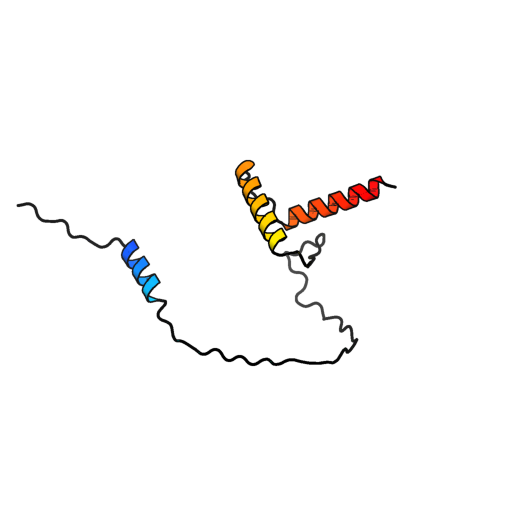8 -8.070 1.00 94.88 104 LEU A O 1
ATOM 840 N N . GLN A 1 105 ? 8.007 -2.231 -6.793 1.00 95.38 105 GLN A N 1
ATOM 841 C CA . GLN A 1 105 ? 9.348 -1.663 -6.903 1.00 95.38 105 GLN A CA 1
ATOM 842 C C . GLN A 1 105 ? 10.405 -2.587 -6.288 1.00 95.38 105 GLN A C 1
ATOM 844 O O . GLN A 1 105 ? 11.450 -2.821 -6.895 1.00 95.38 105 GLN A O 1
ATOM 849 N N . LYS A 1 106 ? 10.120 -3.164 -5.115 1.00 95.69 106 LYS A N 1
ATOM 850 C CA . LYS A 1 106 ? 10.994 -4.152 -4.477 1.00 95.69 106 LYS A CA 1
ATOM 851 C C . LYS A 1 106 ? 11.204 -5.373 -5.377 1.00 95.69 106 LYS A C 1
ATOM 853 O O . LYS A 1 106 ? 12.345 -5.778 -5.576 1.00 95.69 106 LYS A O 1
ATOM 858 N N . TRP A 1 107 ? 10.132 -5.902 -5.964 1.00 95.00 107 TRP A N 1
ATOM 859 C CA . TRP A 1 107 ? 10.202 -7.047 -6.872 1.00 95.00 107 TRP A CA 1
ATOM 860 C C . TRP A 1 107 ? 11.055 -6.766 -8.120 1.00 95.00 107 TRP A C 1
ATOM 862 O O . TRP A 1 107 ? 11.857 -7.610 -8.520 1.00 95.00 107 TRP A O 1
ATOM 872 N N . VAL A 1 108 ? 10.935 -5.571 -8.713 1.00 95.50 108 VAL A N 1
ATOM 873 C CA . VAL A 1 108 ? 11.781 -5.151 -9.847 1.00 95.50 108 VAL A CA 1
ATOM 874 C C . VAL A 1 108 ? 13.250 -5.059 -9.430 1.00 95.50 108 VAL A C 1
ATOM 876 O O . VAL A 1 108 ? 14.121 -5.589 -10.118 1.00 95.50 108 VAL A O 1
ATOM 879 N N . ASN A 1 109 ? 13.533 -4.434 -8.285 1.00 94.19 109 ASN A N 1
ATOM 880 C CA . ASN A 1 109 ? 14.899 -4.271 -7.787 1.00 94.19 109 ASN A CA 1
ATOM 881 C C . ASN A 1 109 ? 15.584 -5.620 -7.527 1.00 94.19 109 ASN A C 1
ATOM 883 O O . ASN A 1 109 ? 16.747 -5.797 -7.883 1.00 94.19 109 ASN A O 1
ATOM 887 N N . GLU A 1 110 ? 14.867 -6.582 -6.945 1.00 94.00 110 GLU A N 1
ATOM 888 C CA . GLU A 1 110 ? 15.384 -7.932 -6.686 1.00 94.00 110 GLU A CA 1
ATOM 889 C C . GLU A 1 110 ? 15.787 -8.662 -7.971 1.00 94.00 110 GLU A C 1
ATOM 891 O O . GLU A 1 110 ? 16.775 -9.394 -7.967 1.00 94.00 110 GLU A O 1
ATOM 896 N N . ARG A 1 111 ? 15.067 -8.444 -9.077 1.00 90.88 111 ARG A N 1
ATOM 897 C CA . ARG A 1 111 ? 15.397 -9.059 -10.370 1.00 90.88 111 ARG A CA 1
ATOM 898 C C . ARG A 1 111 ? 16.516 -8.344 -11.109 1.00 90.88 111 ARG A C 1
ATOM 900 O O . ARG A 1 111 ? 17.389 -9.011 -11.641 1.00 90.88 111 ARG A O 1
ATOM 907 N N . ASN A 1 112 ? 16.534 -7.015 -11.084 1.00 84.81 112 ASN A N 1
ATOM 908 C CA . ASN A 1 112 ? 17.602 -6.242 -11.724 1.00 84.81 112 ASN A CA 1
ATOM 909 C C . ASN A 1 112 ? 18.956 -6.408 -11.013 1.00 84.81 112 ASN A C 1
ATOM 911 O O . ASN A 1 112 ? 19.987 -6.116 -11.596 1.00 84.81 112 ASN A O 1
ATOM 915 N N . THR A 1 113 ? 18.959 -6.860 -9.755 1.00 76.25 113 THR A N 1
ATOM 916 C CA . THR A 1 113 ? 20.190 -7.170 -9.002 1.00 76.25 113 THR A CA 1
ATOM 917 C C . THR A 1 113 ? 20.761 -8.557 -9.358 1.00 76.25 113 THR A C 1
ATOM 919 O O . THR A 1 113 ? 21.851 -8.900 -8.913 1.00 76.25 113 THR A O 1
ATOM 922 N N . GLN A 1 114 ? 20.027 -9.378 -10.118 1.00 58.31 114 GLN A N 1
ATOM 923 C CA . GLN A 1 114 ? 20.453 -10.719 -10.551 1.00 58.31 114 GLN A CA 1
ATOM 924 C C . GLN A 1 114 ? 21.095 -10.728 -11.954 1.00 58.31 114 GLN A C 1
ATOM 926 O O . GLN A 1 114 ? 21.514 -11.794 -12.404 1.00 58.31 114 GLN A O 1
ATOM 931 N N . GLU A 1 115 ? 21.169 -9.576 -12.631 1.00 51.41 115 GLU A N 1
ATOM 932 C CA . GLU A 1 115 ? 21.970 -9.355 -13.849 1.00 51.41 115 GLU A CA 1
ATOM 933 C C . GLU A 1 115 ? 23.304 -8.680 -13.503 1.00 51.41 115 GLU A C 1
ATOM 935 O O . GLU A 1 115 ? 24.326 -9.065 -14.118 1.00 51.41 115 GLU A O 1
#

pLDDT: mean 74.66, std 17.47, range [37.81, 97.62]

Solvent-accessible surface area (backbone atoms only — not comparable to full-atom values): 8023 Å² total; per-residue (Å²): 141,80,85,82,82,82,86,71,78,54,72,65,60,59,54,53,53,55,58,67,65,70,73,76,77,82,90,79,79,93,77,88,76,88,79,81,83,82,83,80,93,71,94,63,87,70,76,71,70,82,62,85,70,87,49,102,79,65,59,88,91,62,80,93,81,89,80,92,70,63,65,69,58,53,53,52,53,53,51,50,41,54,50,50,27,63,74,68,69,48,94,66,65,78,49,72,68,58,52,50,51,52,52,53,52,50,55,52,52,62,54,66,72,74,110

Radius of gyration: 27.8 Å; Cα contacts (8 Å, |Δi|>4): 15; chains: 1; bounding box: 65×41×82 Å

=== Feature glossary ===
Legend for the data blocks above and below:

— What the protein is —

Sequence gives the chain of amino acids in standard one-letter code (A=alanine, C=cysteine, …, Y=tyrosine), read N→C. It is the only feature that is directly encoded by the gene; all structural features are derived from the folded form of this sequence.

The annotation block draws on four external resources. InterPro: which protein families and domains the sequence belongs to. GO: standardized terms for what the protein does, what process it participates in, and where in the cell it acts. CATH: which structural fold it has in the CATH hierarchy. Organism: the species of origin.

— Where its atoms are —

Atomic coordinates in PDBx/mmCIF format — the same representation the Protein Data Bank distributes. Each line of the _atom_site loop places one backbone atom in Cartesian space (units: ångströms, origin: arbitrary).

Six rendered views show the 3D structure from the faces of a cube — i.e. along ±x, ±y, ±z. Rendering representation is drawn randomly per protein from cartoon (secondary-structure ribbons), sticks (backbone bonds), or molecular surface; coloring is either N→C rainbow (blue at the N-terminus through red at the C-terminus) or one color per chain.

— Local backbone conformation —

DSSP 8-state secondary structure assigns each residue one of H (α-helix), G (3₁₀-helix), I (π-helix), E (extended β-strand), B (isolated β-bridge), T (hydrogen-bonded turn), S (bend), or '-' (coil). The assignment is computed from backbone hydrogen-bond geometry via the Kabsch–Sander algorithm.

P-SEA three-state annotation labels each residue as helix, strand, or coil based purely on the geometry of the Cα trace. It serves as a fallback when the full backbone (and thus DSSP) is unavailable.

φ (phi) and ψ (psi) are the two rotatable backbone dihedrals per residue: φ is the C(i-1)–N–Cα–C torsion, ψ is the N–Cα–C–N(i+1) torsion, both in degrees on (−180°, 180°]. α-helical residues cluster near (−60°, −45°); β-strand residues near (−120°, +130°). A Ramachandran plot is simply a scatter of (φ, ψ) for every residue.

— Global shape and packing —

Radius of gyration (Rg) is the root-mean-square distance of Cα atoms from their centroid — a single number for overall size and compactness. A globular domain of N residues has Rg ≈ 2.2·N^0.38 Å; an extended or disordered chain has a much larger Rg. The Cα contact count is the number of residue pairs whose Cα atoms are within 8 Å and are more than four positions apart in sequence — a standard proxy for tertiary packing density. The bounding box is the smallest axis-aligned box enclosing all Cα atoms.

Accessible surface area quantifies burial. A residue with SASA near zero is packed into the hydrophobic core; one with SASA >100 Å² sits on the surface. Computed here via the Shrake–Rupley numerical algorithm with a 1.4 Å probe.

The contact map is a binary N×N matrix image: pixel (i, j) is dark where Cα_i and Cα_j are within 8 Å and |i−j|>4. Because the |i−j|>4 filter removes local helical contacts, off-diagonal stripes parallel to the main diagonal indicate parallel β-sheets; stripes perpendicular to it indicate antiparallel β-sheets. The Ramachandran plot scatters every residue's (φ, ψ) pair against the sterically allowed regions. The PAE heatmap renders the predicted-aligned-error matrix.

— Structural neighborhood —

A 3Di character summarizes, for each residue, the relative orientation of the Cα frame of its nearest spatial neighbor. Because it encodes fold topology rather than chemistry, 3Di alignments detect remote structural similarity that sequence alignment misses.

Structural nearest neighbors (via Foldseek easy-search vs the PDB). Reported per hit: target PDB id, E-value, and alignment TM-score. A TM-score above ~0.5 is the conventional threshold for 'same fold'.

— Confidence and disorder —

For AlphaFold models, the B-factor field carries pLDDT — the model's own estimate of local accuracy on a 0–100 scale. Regions with pLDDT<50 should be treated as essentially unmodeled; they often correspond to intrinsically disordered segments.

B-factor (Debye–Waller factor) reflects atomic displacement in the crystal lattice. It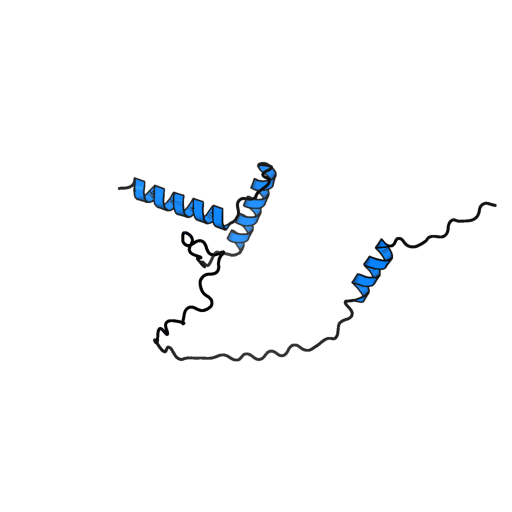 is an experimental observable (units Å²), not a prediction; low values mean the atom is pinned down, high values mean it moves or is heterogeneous across the crystal.

Predicted Aligned Error (PAE) is an AlphaFold confidence matrix: entry (i, j) is the expected error in the position of residue j, in ångströms, when the prediction is superimposed on the true structure at residue i. Low PAE within a block of residues means that block is internally rigid and well-predicted; high PAE between two blocks means their relative placement is un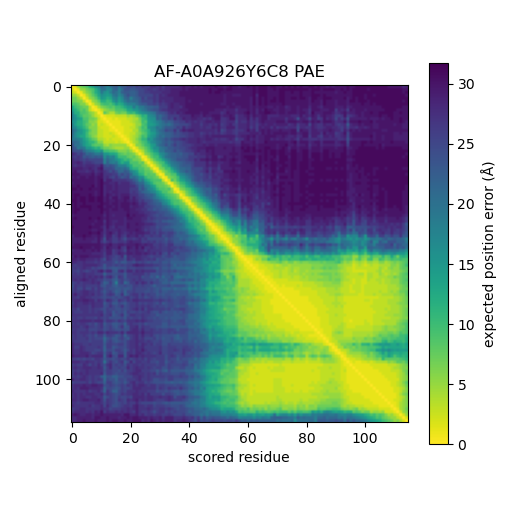certain even if each block individually is confident.